Protein AF-0000000078667314 (afdb_homodimer)

Radius of gyration: 18.15 Å; Cα contacts (8 Å, |Δi|>4): 401; chains: 2; bounding box: 28×55×37 Å

Organism: Nitrososphaera gargensis (strain Ga9.2) (NCBI:txid1237085)

pLDDT: mean 87.28, std 12.26, range [41.12, 98.0]

Secondary structure (DSSP, 8-state):
--EEGGGGTT-B-TTT-PBP-TT-EEEEETTEEEEGGGEEEEE-TTT--EEEEEESS-EEEESS-EEEETTTEEEEE--/--EEGGGGTT-B-TTT-PBP-TT-EEEEETTEEEEGGGEEEEE-TTT--EEEEEESSEEEESSS-EEEETTTEEEEE--

Solvent-accessible surface area (backbone atoms only — not comparable to full-atom values): 8390 Å² total; per-residue (Å²): 122,71,44,66,28,66,86,35,48,85,39,54,17,83,62,83,65,45,66,40,50,55,76,34,45,28,34,30,45,90,84,42,46,37,44,50,90,40,40,42,79,36,53,16,71,82,81,59,48,72,31,24,34,38,33,30,81,40,45,81,46,54,70,77,59,43,33,37,28,48,87,58,44,38,53,27,44,22,92,122,71,46,64,31,66,85,36,47,86,40,52,18,82,65,82,65,45,66,40,49,56,77,34,46,29,34,32,45,92,86,42,46,37,44,50,90,35,39,41,80,37,51,16,71,82,81,59,48,71,30,23,34,36,41,25,57,46,47,80,45,48,97,70,62,40,33,38,29,47,87,57,44,39,53,28,42,20,84

Foldseek 3Di:
DDDQCPVQQPAAAPAPRDGDDNPFDADDDPRHTHGPVQKDFDAAPPPGDTQGIHGYPDDDDDDDDGDHHPVRDDDDDDD/DDDQCPVQQPAAAPQPRDGDDNPFDADDDPRHTHGPVQKDFDAAPPPGDTQGIGGHVDDDDDPDDGDHHPVRDDDDDDD

Sequence (158 aa):
MTYAIEHMTDKLCPVCGLKFTETSRGITVDGKPYHDKCITELRCDNCGAIMGYLARDATIEGRNPKMFCAACSKKVIAKMTYAIEHMTDKLCPVCGLKFTETSRGITVDGKPYHDKCITELRCDNCGAIMGYLARDATIEGRNPKMFCAACSKKVIAK

Nearest PDB structures (foldseek):
  1x4k-assembly1_A  TM=4.949E-01  e=1.360E-01  Homo sapiens
  2xjz-assembly4_B  TM=6.712E-01  e=1.939E+00  Homo sapiens
  1wig-assembly1_A  TM=3.843E-01  e=9.505E-01  Homo sapiens
  8adl-assembly1_Q  TM=5.461E-01  e=4.503E+00  Saccharomyces cerevisiae
  2xjz-assembly4_B  TM=6.718E-01  e=1.663E+00  Homo sapiens

Structure (mmCIF, N/CA/C/O backbone):
data_AF-0000000078667314-model_v1
#
loop_
_entity.id
_entity.type
_entity.pdbx_description
1 polymer 'LIM zinc-binding domain-containing protein'
#
loop_
_atom_site.group_PDB
_atom_site.id
_atom_site.type_symbol
_atom_site.label_atom_id
_atom_site.label_alt_id
_atom_site.label_comp_id
_atom_site.label_asym_id
_atom_site.label_entity_id
_atom_site.label_seq_id
_atom_site.pdbx_PDB_ins_code
_atom_site.Cartn_x
_atom_site.Cartn_y
_atom_site.Cartn_z
_atom_site.occupancy
_atom_site.B_iso_or_equiv
_atom_site.auth_seq_id
_atom_site.auth_comp_id
_atom_site.auth_asym_id
_atom_site.auth_atom_id
_atom_site.pdbx_PDB_model_num
ATOM 1 N N . MET A 1 1 ? 14.383 12.156 9.258 1 41.12 1 MET A N 1
ATOM 2 C CA . MET A 1 1 ? 14.43 13.445 9.938 1 41.12 1 MET A CA 1
ATOM 3 C C . MET A 1 1 ? 13.039 14.055 10.062 1 41.12 1 MET A C 1
ATOM 5 O O . MET A 1 1 ? 12.297 14.117 9.078 1 41.12 1 MET A O 1
ATOM 9 N N . THR A 1 2 ? 12.539 14.078 11.234 1 51.03 2 THR A N 1
ATOM 10 C CA . THR A 1 2 ? 11.281 14.727 11.57 1 51.03 2 THR A CA 1
ATOM 11 C C . THR A 1 2 ? 11.32 16.203 11.211 1 51.03 2 THR A C 1
ATOM 13 O O . THR A 1 2 ? 12.359 16.859 11.352 1 51.03 2 THR A O 1
ATOM 16 N N . TYR A 1 3 ? 10.773 16.609 10.18 1 54.12 3 TYR A N 1
ATOM 17 C CA . TYR A 1 3 ? 10.711 18.031 9.859 1 54.12 3 TYR A CA 1
ATOM 18 C C . TYR A 1 3 ? 9.695 18.75 10.742 1 54.12 3 TYR A C 1
ATOM 20 O O . TYR A 1 3 ? 8.664 18.172 11.109 1 54.12 3 TYR A O 1
ATOM 28 N N . ALA A 1 4 ? 10.133 19.844 11.219 1 60.41 4 ALA A N 1
ATOM 29 C CA . ALA A 1 4 ? 9.352 20.656 12.141 1 60.41 4 ALA A CA 1
ATOM 30 C C . ALA A 1 4 ? 8.164 21.312 11.438 1 60.41 4 ALA A C 1
ATOM 32 O O . ALA A 1 4 ? 8.289 21.797 10.305 1 60.41 4 ALA A O 1
ATOM 33 N N . ILE A 1 5 ? 6.941 21.094 11.75 1 60.38 5 ILE A N 1
ATOM 34 C CA . ILE A 1 5 ? 5.656 21.562 11.258 1 60.38 5 ILE A CA 1
ATOM 35 C C . ILE A 1 5 ? 5.59 23.094 11.352 1 60.38 5 ILE A C 1
ATOM 37 O O . ILE A 1 5 ? 4.676 23.719 10.812 1 60.38 5 ILE A O 1
ATOM 41 N N . GLU A 1 6 ? 6.637 23.688 12.039 1 62.12 6 GLU A N 1
ATOM 42 C CA . GLU A 1 6 ? 6.504 25.125 12.203 1 62.12 6 GLU A CA 1
ATOM 43 C C . GLU A 1 6 ? 6.16 25.812 10.883 1 62.12 6 GLU A C 1
ATOM 45 O O . GLU A 1 6 ? 5.371 26.75 10.852 1 62.12 6 GLU A O 1
ATOM 50 N N . HIS A 1 7 ? 6.535 25.203 9.852 1 68.81 7 HIS A N 1
ATOM 51 C CA . HIS A 1 7 ? 6.281 2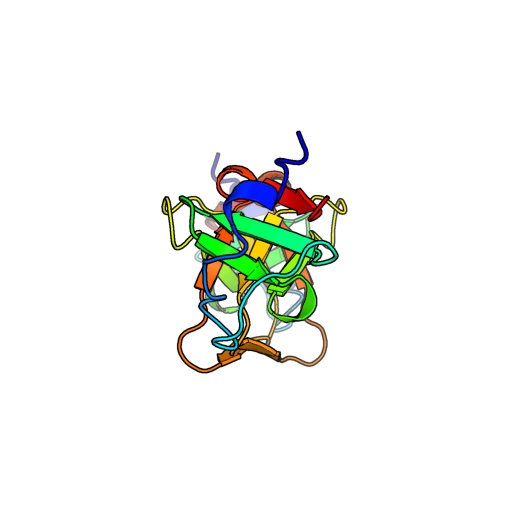5.859 8.57 1 68.81 7 HIS A CA 1
ATOM 52 C C . HIS A 1 7 ? 5.051 25.266 7.887 1 68.81 7 HIS A C 1
ATOM 54 O O . HIS A 1 7 ? 4.758 25.609 6.738 1 68.81 7 HIS A O 1
ATOM 60 N N . MET A 1 8 ? 4.188 24.594 8.773 1 74.38 8 MET A N 1
ATOM 61 C CA . MET A 1 8 ? 3.041 23.984 8.102 1 74.38 8 MET A CA 1
ATOM 62 C C . MET A 1 8 ? 1.738 24.375 8.789 1 74.38 8 MET A C 1
ATOM 64 O O . MET A 1 8 ? 0.668 23.891 8.422 1 74.38 8 MET A O 1
ATOM 68 N N . THR A 1 9 ? 1.828 25.312 9.766 1 78.25 9 THR A N 1
ATOM 69 C CA . THR A 1 9 ? 0.637 25.625 10.547 1 78.25 9 THR A CA 1
ATOM 70 C C . THR A 1 9 ? -0.375 26.391 9.695 1 78.25 9 THR A C 1
ATOM 72 O O . THR A 1 9 ? -1.55 26.484 10.055 1 78.25 9 THR A 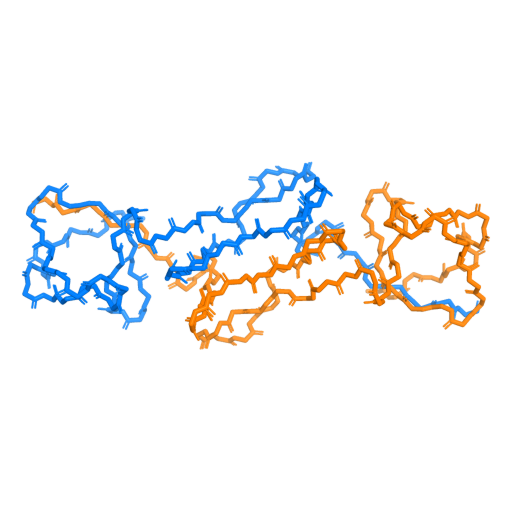O 1
ATOM 75 N N . ASP A 1 10 ? 0.027 26.844 8.531 1 84.56 10 ASP A N 1
ATOM 76 C CA . ASP A 1 10 ? -0.911 27.547 7.66 1 84.56 10 ASP A CA 1
ATOM 77 C C . ASP A 1 10 ? -1.432 26.609 6.562 1 84.56 10 ASP A C 1
ATOM 79 O O . ASP A 1 10 ? -2.273 27.016 5.754 1 84.56 10 ASP A O 1
ATOM 83 N N . LYS A 1 11 ? -0.989 25.5 6.562 1 88.75 11 LYS A N 1
ATOM 84 C CA . LYS A 1 11 ? -1.387 24.562 5.516 1 88.75 11 LYS A CA 1
ATOM 85 C C . LYS A 1 11 ? -2.553 23.688 5.973 1 88.75 11 LYS A C 1
ATOM 87 O O . LYS A 1 11 ? -2.709 23.438 7.168 1 88.75 11 LYS A O 1
ATOM 92 N N . LEU A 1 12 ? -3.373 23.281 4.961 1 92.88 12 LEU A N 1
ATOM 93 C CA . LEU A 1 12 ? -4.547 22.453 5.211 1 92.88 12 LEU A CA 1
ATOM 94 C C . LEU A 1 12 ? -4.297 21.016 4.781 1 92.88 12 LEU A C 1
ATOM 96 O O . LEU A 1 12 ? -3.686 20.766 3.738 1 92.88 12 LEU A O 1
ATOM 100 N N . CYS A 1 13 ? -4.746 20.094 5.641 1 93.56 13 CYS A N 1
ATOM 101 C CA . CYS A 1 13 ? -4.75 18.688 5.254 1 93.56 13 CYS A CA 1
ATOM 102 C C . CYS A 1 13 ? -5.684 18.438 4.074 1 93.56 13 CYS A C 1
ATOM 104 O O . CYS A 1 13 ? -6.863 18.781 4.133 1 93.56 13 CYS A O 1
ATOM 106 N N . PRO A 1 14 ? -5.215 17.812 3.098 1 92.19 14 PRO A N 1
ATOM 107 C CA . PRO A 1 14 ? -6.059 17.594 1.922 1 92.19 14 PRO A CA 1
ATOM 108 C C . PRO A 1 14 ? -7.207 16.625 2.197 1 92.19 14 PRO A C 1
ATOM 110 O O . PRO A 1 14 ? -8.18 16.578 1.438 1 92.19 14 PRO A O 1
ATOM 113 N N . VAL A 1 15 ? -7.152 15.898 3.268 1 92.44 15 VAL A N 1
ATOM 114 C CA . VAL A 1 15 ? -8.156 14.883 3.57 1 92.44 15 VAL A CA 1
ATOM 115 C C . VAL A 1 15 ? -9.297 15.508 4.367 1 92.44 15 VAL A C 1
ATOM 117 O O . VAL A 1 15 ? -10.461 15.438 3.961 1 92.44 15 VAL A O 1
ATOM 120 N N . CYS A 1 16 ? -9.039 16.172 5.441 1 92.62 16 CYS A N 1
ATOM 121 C CA . CYS A 1 16 ? -10.086 16.641 6.336 1 92.62 16 CYS A CA 1
ATOM 122 C C . CYS A 1 16 ? -10.352 18.141 6.129 1 92.62 16 CYS A C 1
ATOM 124 O O . CYS A 1 16 ? -11.367 18.656 6.582 1 92.62 16 CYS A O 1
ATOM 126 N N . GLY A 1 17 ? -9.391 18.797 5.527 1 93.81 17 GLY A N 1
ATOM 127 C CA . GLY A 1 17 ? -9.547 20.219 5.258 1 93.81 17 GLY A CA 1
ATOM 128 C C . GLY A 1 17 ? -9.234 21.094 6.457 1 93.81 17 GLY A C 1
ATOM 129 O O . GLY A 1 17 ? -9.562 22.281 6.465 1 93.81 17 GLY A O 1
ATOM 130 N N . LEU A 1 18 ? -8.641 20.547 7.488 1 93.62 18 LEU A N 1
ATOM 131 C CA . LEU A 1 18 ? -8.32 21.297 8.695 1 93.62 18 LEU A CA 1
ATOM 132 C C . LEU A 1 18 ? -6.844 21.672 8.734 1 93.62 18 LEU A C 1
ATOM 134 O O . LEU A 1 18 ? -6.016 21 8.117 1 93.62 18 LEU A O 1
ATOM 138 N N . LYS A 1 19 ? -6.52 22.672 9.531 1 92.56 19 LYS A N 1
ATOM 139 C CA . LYS A 1 19 ? -5.152 23.172 9.664 1 92.56 19 LYS A CA 1
ATOM 140 C C . LYS A 1 19 ? -4.332 22.266 10.578 1 92.56 19 LYS A C 1
ATOM 142 O O . LYS A 1 19 ? -4.883 21.562 11.43 1 92.56 19 LYS A O 1
ATOM 147 N N . PHE A 1 20 ? -3.055 22.344 10.383 1 90.81 20 PHE A N 1
ATOM 148 C CA . PHE A 1 20 ? -2.135 21.719 11.328 1 90.81 20 PHE A CA 1
ATOM 149 C C . PHE A 1 20 ? -1.856 22.656 12.508 1 90.81 20 PHE A C 1
ATOM 151 O O . PHE A 1 20 ? -1.803 23.875 12.336 1 90.81 20 PHE A O 1
ATOM 158 N N . THR A 1 21 ? -1.723 22.094 13.648 1 87.25 21 THR A N 1
ATOM 159 C CA . THR A 1 21 ? -1.344 22.844 14.836 1 87.25 21 THR A CA 1
ATOM 160 C C . THR A 1 21 ? 0.068 22.469 15.281 1 87.25 21 THR A C 1
ATOM 162 O O . THR A 1 21 ? 0.711 21.609 14.68 1 87.25 21 THR A O 1
ATOM 165 N N . GLU A 1 22 ? 0.575 23.078 16.375 1 83.56 22 GLU A N 1
ATOM 166 C CA . GLU A 1 22 ? 1.923 22.844 16.875 1 83.56 22 GLU A CA 1
ATOM 167 C C . GLU A 1 22 ? 2.057 21.438 17.453 1 83.56 22 GLU A C 1
ATOM 169 O O . GLU A 1 22 ? 3.166 20.922 17.578 1 83.56 22 GLU A O 1
ATOM 174 N N . THR A 1 23 ? 0.998 20.797 17.562 1 85.94 23 THR A N 1
ATOM 175 C CA . THR A 1 23 ? 1.034 19.469 18.172 1 85.94 23 THR A CA 1
ATOM 176 C C . THR A 1 23 ? 0.608 18.391 17.188 1 85.94 23 THR A C 1
ATOM 178 O O . THR A 1 23 ? 0.516 17.219 17.531 1 85.94 23 THR A O 1
ATOM 181 N N . SER A 1 24 ? 0.435 18.891 16.016 1 89.06 24 SER A N 1
ATOM 182 C CA . SER A 1 24 ? -0.047 17.938 15.023 1 89.06 24 SER A CA 1
ATOM 183 C C . SER A 1 24 ? 1.055 16.969 14.609 1 89.06 24 SER A C 1
ATOM 185 O O . SER A 1 24 ? 2.238 17.312 14.641 1 89.06 24 SER A O 1
ATOM 187 N N . ARG A 1 25 ? 0.614 15.758 14.367 1 91.94 25 ARG A N 1
ATOM 188 C CA . ARG A 1 25 ? 1.473 14.734 13.773 1 91.94 25 ARG A CA 1
ATOM 189 C C . ARG A 1 25 ? 0.925 14.266 12.43 1 91.94 25 ARG A C 1
ATOM 191 O O . ARG A 1 25 ? -0.288 14.273 12.211 1 91.94 25 ARG A O 1
ATOM 198 N N . GLY A 1 26 ? 1.915 13.906 11.555 1 93 26 GLY A N 1
ATOM 199 C CA . GLY A 1 26 ? 1.521 13.414 10.242 1 93 26 GLY A CA 1
ATOM 200 C C . GLY A 1 26 ? 2.695 13.195 9.312 1 93 26 GLY A C 1
ATOM 201 O O . GLY A 1 26 ? 3.777 12.797 9.75 1 93 26 GLY A O 1
ATOM 202 N N . ILE A 1 27 ? 2.373 13.281 8.055 1 93.62 27 ILE A N 1
ATOM 203 C CA . ILE A 1 27 ? 3.408 13.164 7.031 1 93.62 27 ILE A CA 1
ATOM 204 C C . ILE A 1 27 ? 3.275 14.312 6.035 1 93.62 27 ILE A C 1
ATOM 206 O O . ILE A 1 27 ? 2.246 14.992 5.988 1 93.62 27 ILE A O 1
ATOM 210 N N . THR A 1 28 ? 4.344 14.555 5.316 1 93.25 28 THR A N 1
ATOM 211 C CA . THR A 1 28 ? 4.301 15.445 4.164 1 93.25 28 THR A CA 1
ATOM 212 C C . THR A 1 28 ? 4.648 14.695 2.885 1 93.25 28 THR A C 1
ATOM 214 O O . THR A 1 28 ? 5.508 13.805 2.895 1 93.25 28 THR A O 1
ATOM 217 N N . VAL A 1 29 ? 3.904 15.047 1.799 1 93.88 29 VAL A N 1
ATOM 218 C CA . VAL A 1 29 ? 4.191 14.547 0.458 1 93.88 29 VAL A CA 1
ATOM 219 C C . VAL A 1 29 ? 4.258 15.719 -0.524 1 93.88 29 VAL A C 1
ATOM 221 O O . VAL A 1 29 ? 3.246 16.359 -0.797 1 93.88 29 VAL A O 1
ATOM 224 N N . ASP A 1 30 ? 5.418 15.945 -0.988 1 91.44 30 ASP A N 1
ATOM 225 C CA . ASP A 1 30 ? 5.629 17.062 -1.899 1 91.44 30 ASP A CA 1
ATOM 226 C C . ASP A 1 30 ? 5.109 18.375 -1.296 1 91.44 30 ASP A C 1
ATOM 228 O O . ASP A 1 30 ? 4.355 19.109 -1.94 1 91.44 30 ASP A O 1
ATOM 232 N N . GLY A 1 31 ? 5.328 18.531 -0.015 1 87.81 31 GLY A N 1
ATOM 233 C CA . GLY A 1 31 ? 4.996 19.781 0.653 1 87.81 31 GLY A CA 1
ATOM 234 C C . GLY A 1 31 ? 3.572 19.828 1.173 1 87.81 31 GLY A C 1
ATOM 235 O O . GLY A 1 31 ? 3.172 20.797 1.826 1 87.81 31 GLY A O 1
ATOM 236 N N . LYS A 1 32 ? 2.822 18.812 0.871 1 91.19 32 LYS A N 1
ATOM 237 C CA . LYS A 1 32 ? 1.447 18.75 1.357 1 91.19 32 LYS A CA 1
ATOM 238 C C . LYS A 1 32 ? 1.356 17.938 2.65 1 91.19 32 LYS A C 1
ATOM 240 O O . LYS A 1 32 ? 1.748 16.781 2.688 1 91.19 32 LYS A O 1
ATOM 245 N N . PRO A 1 33 ? 0.847 18.547 3.676 1 92.44 33 PRO A N 1
ATOM 246 C CA . PRO A 1 33 ? 0.769 17.828 4.949 1 92.44 33 PRO A CA 1
ATOM 247 C C . PRO A 1 33 ? -0.512 17.016 5.086 1 92.44 33 PRO A C 1
ATOM 249 O O . PRO A 1 33 ? -1.576 17.438 4.637 1 92.44 33 PRO A O 1
ATOM 252 N N . TYR A 1 34 ? -0.389 15.82 5.742 1 93.44 34 TYR A N 1
ATOM 253 C CA . TYR A 1 34 ? -1.495 14.93 6.078 1 93.44 34 TYR A CA 1
ATOM 254 C C . TYR A 1 34 ? -1.475 14.57 7.559 1 93.44 34 TYR A C 1
ATOM 256 O O . TYR A 1 34 ? -0.443 14.148 8.086 1 93.44 34 TYR A O 1
ATOM 264 N N . HIS A 1 35 ? -2.592 14.797 8.234 1 93.88 35 HIS A N 1
ATOM 265 C CA . HIS A 1 35 ? -2.656 14.375 9.625 1 93.88 35 HIS A CA 1
ATOM 266 C C . HIS A 1 35 ? -2.469 12.867 9.758 1 93.88 35 HIS A C 1
ATOM 268 O O . HIS A 1 35 ? -2.895 12.102 8.883 1 93.88 35 HIS A O 1
ATOM 274 N N . ASP A 1 36 ? -1.972 12.461 10.883 1 93 36 ASP A N 1
ATOM 275 C CA . ASP A 1 36 ? -1.814 11.039 11.164 1 93 36 ASP A CA 1
ATOM 276 C C . ASP A 1 36 ? -3.168 10.328 11.188 1 93 36 ASP A C 1
ATOM 278 O O . ASP A 1 36 ? -3.279 9.172 10.781 1 93 36 ASP A O 1
ATOM 282 N N . LYS A 1 37 ? -4.203 11.078 11.578 1 92.5 37 LYS A N 1
ATOM 283 C CA . LYS A 1 37 ? -5.539 10.492 11.664 1 92.5 37 LYS A CA 1
ATOM 284 C C . LYS A 1 37 ? -6.203 10.422 10.297 1 92.5 37 LYS A C 1
ATOM 286 O O . LYS A 1 37 ? -7.234 9.766 10.133 1 92.5 37 LYS A O 1
ATOM 291 N N . CYS A 1 38 ? -5.598 11.07 9.32 1 93.31 38 CYS A N 1
ATOM 292 C CA . CYS A 1 38 ? -6.18 11.141 7.988 1 93.31 38 CYS A CA 1
ATOM 293 C C . CYS A 1 38 ? -5.441 10.219 7.023 1 93.31 38 CYS A C 1
ATOM 295 O O . CYS A 1 38 ? -5.738 10.195 5.828 1 93.31 38 CYS A O 1
ATOM 297 N N . ILE A 1 39 ? -4.512 9.422 7.555 1 94.12 39 ILE A N 1
ATOM 298 C CA . ILE A 1 39 ? -3.797 8.477 6.711 1 94.12 39 ILE A CA 1
ATOM 299 C C . ILE A 1 39 ? -3.717 7.121 7.406 1 94.12 39 ILE A C 1
ATOM 301 O O . ILE A 1 39 ? -3.848 7.035 8.633 1 94.12 39 ILE A O 1
ATOM 305 N N . THR A 1 40 ? -3.484 6.137 6.605 1 94.12 40 THR A N 1
ATOM 306 C CA . THR A 1 40 ? -3.209 4.793 7.098 1 94.12 40 THR A CA 1
ATOM 307 C C . THR A 1 40 ? -1.843 4.309 6.621 1 94.12 40 THR A C 1
ATOM 309 O O . THR A 1 40 ? -1.528 4.395 5.43 1 94.12 40 THR A O 1
ATOM 312 N N . GLU A 1 41 ? -1.095 3.951 7.582 1 95.19 41 GLU A N 1
ATOM 313 C CA . GLU A 1 41 ? 0.193 3.354 7.238 1 95.19 41 GLU A CA 1
ATOM 314 C C . GLU A 1 41 ? 0.015 1.969 6.625 1 95.19 41 GLU A C 1
ATOM 316 O O . GLU A 1 41 ? -0.735 1.144 7.152 1 95.19 41 GLU A O 1
ATOM 321 N N . LEU A 1 42 ? 0.637 1.72 5.535 1 95.81 42 LEU A N 1
ATOM 322 C CA . LEU A 1 42 ? 0.635 0.423 4.867 1 95.81 42 LEU A CA 1
ATOM 323 C C . LEU A 1 42 ? 1.902 -0.36 5.195 1 95.81 42 LEU A C 1
ATOM 325 O O . LEU A 1 42 ? 3.012 0.122 4.957 1 95.81 42 LEU A O 1
ATOM 329 N N . ARG A 1 43 ? 1.696 -1.559 5.691 1 96.69 43 ARG A N 1
ATOM 330 C CA . ARG A 1 43 ? 2.826 -2.373 6.125 1 96.69 43 ARG A CA 1
ATOM 331 C C . ARG A 1 43 ? 2.766 -3.766 5.504 1 96.69 43 ARG A C 1
ATOM 333 O O . ARG A 1 43 ? 1.691 -4.363 5.41 1 96.69 43 ARG A O 1
ATOM 340 N N . CYS A 1 44 ? 3.945 -4.23 5.223 1 97.94 44 CYS A N 1
ATOM 341 C CA . CYS A 1 44 ? 4.051 -5.578 4.676 1 97.94 44 CYS A CA 1
ATOM 342 C C . CYS A 1 44 ? 3.734 -6.625 5.734 1 97.94 44 CYS A C 1
ATOM 344 O O . CYS A 1 44 ? 4.348 -6.633 6.805 1 97.94 44 CYS A O 1
ATOM 346 N N . ASP A 1 45 ? 2.889 -7.551 5.34 1 96.44 45 ASP A N 1
ATOM 347 C CA . ASP A 1 45 ? 2.492 -8.586 6.289 1 96.44 45 ASP A CA 1
ATOM 348 C C . ASP A 1 45 ? 3.564 -9.664 6.402 1 96.44 45 ASP A C 1
ATOM 350 O O . ASP A 1 45 ? 3.545 -10.477 7.332 1 96.44 45 ASP A O 1
ATOM 354 N N . ASN A 1 46 ? 4.488 -9.68 5.391 1 96.56 46 ASN A N 1
ATOM 355 C CA . ASN A 1 46 ? 5.527 -10.703 5.383 1 96.56 46 ASN A CA 1
ATOM 356 C C . ASN A 1 46 ? 6.75 -10.266 6.188 1 96.56 46 ASN A C 1
ATOM 358 O O . ASN A 1 46 ? 7.25 -11.016 7.023 1 96.56 46 ASN A O 1
ATOM 362 N N . CYS A 1 47 ? 7.23 -9 6.043 1 98 47 CYS A N 1
ATOM 363 C CA . CYS A 1 47 ? 8.477 -8.602 6.688 1 98 47 CYS A CA 1
ATOM 364 C C . CYS A 1 47 ? 8.266 -7.391 7.586 1 98 47 CYS A C 1
ATOM 366 O O . CYS A 1 47 ? 9.18 -6.957 8.281 1 98 47 CYS A O 1
ATOM 368 N N . GLY A 1 48 ? 7.145 -6.703 7.555 1 97.56 48 GLY A N 1
ATOM 369 C CA . GLY A 1 48 ? 6.82 -5.594 8.438 1 97.56 48 GLY A CA 1
ATOM 370 C C . GLY A 1 48 ? 7.281 -4.25 7.902 1 97.56 48 GLY A C 1
ATOM 371 O O . GLY A 1 48 ? 7.023 -3.213 8.516 1 97.56 48 GLY A O 1
ATOM 372 N N . ALA A 1 49 ? 7.844 -4.246 6.73 1 97.12 49 ALA A N 1
ATOM 373 C CA . ALA A 1 49 ? 8.336 -2.994 6.164 1 97.12 49 ALA A CA 1
ATOM 374 C C . ALA A 1 49 ? 7.191 -2.033 5.871 1 97.12 49 ALA A C 1
ATOM 376 O O . ALA A 1 49 ? 6.105 -2.457 5.469 1 97.12 49 ALA A O 1
ATOM 377 N N . ILE A 1 50 ? 7.504 -0.77 6.082 1 96.75 50 ILE A N 1
ATOM 378 C CA . ILE A 1 50 ? 6.539 0.25 5.68 1 96.75 50 ILE A CA 1
ATOM 379 C C . ILE A 1 50 ? 6.578 0.424 4.164 1 96.75 50 ILE A C 1
ATOM 381 O O . ILE A 1 50 ? 7.625 0.728 3.592 1 96.75 50 ILE A O 1
ATOM 385 N N . MET A 1 51 ? 5.5 0.214 3.506 1 97.56 51 MET A N 1
ATOM 386 C CA . MET A 1 51 ? 5.395 0.358 2.057 1 97.56 51 MET A CA 1
ATOM 387 C C . MET A 1 51 ? 5.004 1.784 1.679 1 97.56 51 MET A C 1
ATOM 389 O O . MET A 1 51 ? 5.453 2.303 0.655 1 97.56 51 MET A O 1
ATOM 393 N N . GLY A 1 52 ? 4.219 2.402 2.6 1 97.06 52 GLY A N 1
ATOM 394 C CA . GLY A 1 52 ? 3.691 3.734 2.346 1 97.06 52 GLY A CA 1
ATOM 395 C C . GLY A 1 52 ? 2.459 4.055 3.168 1 97.06 52 GLY A C 1
ATOM 396 O O . GLY A 1 52 ? 2.32 3.584 4.297 1 97.06 52 GLY A O 1
ATOM 397 N N . TYR A 1 53 ? 1.706 4.977 2.561 1 96.56 53 TYR A N 1
ATOM 398 C CA . TYR A 1 53 ? 0.539 5.484 3.27 1 96.56 53 TYR A CA 1
ATOM 399 C C . TYR A 1 53 ? -0.655 5.617 2.332 1 96.56 53 TYR A C 1
ATOM 401 O O . TYR A 1 53 ? -0.491 5.91 1.146 1 96.56 53 TYR A O 1
ATOM 409 N N . LEU A 1 54 ? -1.732 5.34 2.838 1 95.62 54 LEU A N 1
ATOM 410 C CA . LEU A 1 54 ? -3.012 5.547 2.166 1 95.62 54 LEU A CA 1
ATOM 411 C C . LEU A 1 54 ? -3.756 6.734 2.766 1 95.62 54 LEU A C 1
ATOM 413 O O . LEU A 1 54 ? -3.982 6.781 3.977 1 95.62 54 LEU A O 1
ATOM 417 N N . ALA A 1 55 ? -3.828 7.801 1.852 1 91.06 55 ALA A N 1
ATOM 418 C CA . ALA A 1 55 ? -4.52 9.008 2.301 1 91.06 55 ALA A CA 1
ATOM 419 C C . ALA A 1 55 ? -6.027 8.875 2.117 1 91.06 55 ALA A C 1
ATOM 421 O O . ALA A 1 55 ? -6.492 8.312 1.121 1 91.06 55 ALA A O 1
ATOM 422 N N . ARG A 1 56 ? -6.637 9.664 2.852 1 73.31 56 ARG A N 1
ATOM 423 C CA . ARG A 1 56 ? -8.055 9.953 2.672 1 73.31 56 ARG A CA 1
ATOM 424 C C . ARG A 1 56 ? -8.922 9.008 3.494 1 73.31 56 ARG A C 1
ATOM 426 O O . ARG A 1 56 ? -8.406 8.078 4.121 1 73.31 56 ARG A O 1
ATOM 433 N N . ASP A 1 57 ? -10.172 9.32 3.182 1 68.56 57 ASP A N 1
ATOM 434 C CA . ASP A 1 57 ? -11.32 8.602 3.732 1 68.56 57 ASP A CA 1
ATOM 435 C C . ASP A 1 57 ? -11.469 7.227 3.078 1 68.56 57 ASP A C 1
ATOM 437 O O . ASP A 1 57 ? -12.523 6.91 2.521 1 68.56 57 ASP A O 1
ATOM 441 N N . ALA A 1 58 ? -10.133 6.684 2.744 1 80 58 ALA A N 1
ATOM 442 C CA . ALA A 1 58 ? -10.227 5.344 2.172 1 80 58 ALA A CA 1
ATOM 443 C C . ALA A 1 58 ? -9.945 4.277 3.225 1 80 58 ALA A C 1
ATOM 445 O O . ALA A 1 58 ? -9.281 4.551 4.23 1 80 58 ALA A O 1
ATOM 446 N N . THR A 1 59 ? -10.562 3.211 3.004 1 82.94 59 THR A N 1
ATOM 447 C CA . THR A 1 59 ? -10.375 2.045 3.861 1 82.94 59 THR A CA 1
ATOM 448 C C . THR A 1 59 ? -10.078 0.802 3.027 1 82.94 59 THR A C 1
ATOM 450 O O . THR A 1 59 ? -10.383 0.764 1.832 1 82.94 59 THR A O 1
ATOM 453 N N . ILE A 1 60 ? -9.391 -0.082 3.576 1 87.12 60 ILE A N 1
ATOM 454 C CA . ILE A 1 60 ? -9.18 -1.396 2.977 1 87.12 60 ILE A CA 1
ATOM 455 C C . ILE A 1 60 ? -10.211 -2.383 3.527 1 87.12 60 ILE A C 1
ATOM 457 O O . ILE A 1 60 ? -10.242 -2.643 4.73 1 87.12 60 ILE A O 1
ATOM 461 N N . GLU A 1 61 ? -11.016 -2.803 2.627 1 85.19 61 GLU A N 1
ATOM 462 C CA . GLU A 1 61 ? -12.086 -3.719 3.012 1 85.19 61 GLU A CA 1
ATOM 463 C C . GLU A 1 61 ? -11.852 -5.113 2.439 1 85.19 61 GLU A C 1
ATOM 465 O O . GLU A 1 61 ? -11.391 -5.254 1.307 1 85.19 61 GLU A O 1
ATOM 470 N N . GLY A 1 62 ? -12.102 -6.23 3.107 1 84.56 62 GLY A N 1
ATOM 471 C CA . GLY A 1 62 ? -11.969 -7.613 2.672 1 84.56 62 GLY A CA 1
ATOM 472 C C . GLY A 1 62 ? -11.867 -8.594 3.824 1 84.56 62 GLY A C 1
ATOM 473 O O . GLY A 1 62 ? -11.789 -8.188 4.984 1 84.56 62 GLY A O 1
ATOM 474 N N . ARG A 1 63 ? -12.047 -9.875 3.385 1 82.56 63 ARG A N 1
ATOM 475 C CA . ARG A 1 63 ? -11.812 -10.945 4.352 1 82.56 63 ARG A CA 1
ATOM 476 C C . ARG A 1 63 ? -10.32 -11.172 4.559 1 82.56 63 ARG A C 1
ATOM 478 O O . ARG A 1 63 ? -9.625 -11.656 3.662 1 82.56 63 ARG A O 1
ATOM 485 N N . ASN A 1 64 ? -9.688 -10.711 5.48 1 86.62 64 ASN A N 1
ATOM 486 C CA . ASN A 1 64 ? -8.297 -10.898 5.879 1 86.62 64 ASN A CA 1
ATOM 487 C C . ASN A 1 64 ? -7.336 -10.336 4.84 1 86.62 64 ASN A C 1
ATOM 489 O O . ASN A 1 64 ? -6.543 -11.07 4.254 1 86.62 64 ASN A O 1
ATOM 493 N N . PRO A 1 65 ? -7.395 -9.102 4.555 1 91.12 65 PRO A N 1
ATOM 494 C CA . PRO A 1 65 ? -6.496 -8.516 3.557 1 91.12 65 PRO A CA 1
ATOM 495 C C . PRO A 1 65 ? -5.023 -8.656 3.936 1 91.12 65 PRO A C 1
ATOM 497 O O . PRO A 1 65 ? -4.664 -8.5 5.105 1 91.12 65 PRO A O 1
ATOM 500 N N . LYS A 1 66 ? -4.266 -9.055 2.957 1 94.31 66 LYS A N 1
ATOM 501 C CA . LYS A 1 66 ? -2.816 -9.117 3.127 1 94.31 66 LYS A CA 1
ATOM 502 C C . LYS A 1 66 ? -2.105 -8.211 2.129 1 94.31 66 LYS A C 1
ATOM 504 O O . LYS A 1 66 ? -2.516 -8.109 0.971 1 94.31 66 LYS A O 1
ATOM 509 N N . MET A 1 67 ? -1.013 -7.609 2.686 1 95.69 67 MET A N 1
ATOM 510 C CA . MET A 1 67 ? -0.184 -6.758 1.839 1 95.69 67 MET A CA 1
ATOM 511 C C . MET A 1 67 ? 1.268 -7.227 1.851 1 95.69 67 MET A C 1
ATOM 513 O O . MET A 1 67 ? 1.789 -7.617 2.896 1 95.69 67 MET A O 1
ATOM 517 N N . PHE A 1 68 ? 1.841 -7.082 0.629 1 97.06 68 PHE A N 1
ATOM 518 C CA . PHE A 1 68 ? 3.234 -7.488 0.492 1 97.06 68 PHE A CA 1
ATOM 519 C C . PHE A 1 68 ? 4.039 -6.43 -0.254 1 97.06 68 PHE A C 1
ATOM 521 O O . PHE A 1 68 ? 3.559 -5.855 -1.234 1 97.06 68 PHE A O 1
ATOM 528 N N . CYS A 1 69 ? 5.191 -6.18 0.27 1 97.81 69 CYS A N 1
ATOM 529 C CA . CYS A 1 69 ? 6.02 -5.156 -0.351 1 97.81 69 CYS A CA 1
ATOM 530 C C . CYS A 1 69 ? 6.68 -5.68 -1.621 1 97.81 69 CYS A C 1
ATOM 532 O O . CYS A 1 69 ? 6.688 -6.887 -1.866 1 97.81 69 CYS A O 1
ATOM 534 N N . ALA A 1 70 ? 7.16 -4.809 -2.408 1 96.06 70 ALA A N 1
ATOM 535 C CA . ALA A 1 70 ? 7.789 -5.148 -3.682 1 96.06 70 ALA A CA 1
ATOM 536 C C . ALA A 1 70 ? 9 -6.051 -3.471 1 96.06 70 ALA A C 1
ATOM 538 O O . ALA A 1 70 ? 9.281 -6.93 -4.289 1 96.06 70 ALA A O 1
ATOM 539 N N . ALA A 1 71 ? 9.617 -5.805 -2.371 1 96.06 71 ALA A N 1
ATOM 540 C CA . ALA A 1 71 ? 10.82 -6.578 -2.096 1 96.06 71 ALA A CA 1
ATOM 541 C C . ALA A 1 71 ? 10.477 -8.039 -1.792 1 96.06 71 ALA A C 1
ATOM 543 O O . ALA A 1 71 ? 11.258 -8.945 -2.107 1 96.06 71 ALA A O 1
ATOM 544 N N . CYS A 1 72 ? 9.375 -8.297 -1.202 1 97.12 72 CYS A N 1
ATOM 545 C CA . CYS A 1 72 ? 8.969 -9.641 -0.826 1 97.12 72 CYS A CA 1
ATOM 546 C C . CYS A 1 72 ? 8.219 -10.328 -1.967 1 97.12 72 CYS A C 1
ATOM 548 O O . CYS A 1 72 ? 7.945 -11.523 -1.906 1 97.12 72 CYS A O 1
ATOM 550 N N . SER A 1 73 ? 7.867 -9.57 -2.988 1 95.12 73 SER A N 1
ATOM 551 C CA . SER A 1 73 ? 7.035 -10.07 -4.078 1 95.12 73 SER A CA 1
ATOM 552 C C . SER A 1 73 ? 7.844 -10.227 -5.363 1 95.12 73 SER A C 1
ATOM 554 O O . SER A 1 73 ? 8.578 -9.312 -5.754 1 95.12 73 SER A O 1
ATOM 556 N N . LYS A 1 74 ? 7.734 -11.383 -5.977 1 92.69 74 LYS A N 1
ATOM 557 C CA . LYS A 1 74 ? 8.375 -11.641 -7.262 1 92.69 74 LYS A CA 1
ATOM 558 C C . LYS A 1 74 ? 7.348 -11.961 -8.344 1 92.69 74 LYS A C 1
ATOM 560 O O . LYS A 1 74 ? 6.516 -12.852 -8.164 1 92.69 74 LYS A O 1
ATOM 565 N N . LYS A 1 75 ? 7.434 -11.164 -9.422 1 90.44 75 LYS A N 1
ATOM 566 C CA . LYS A 1 75 ? 6.531 -11.469 -10.523 1 90.44 75 LYS A CA 1
ATOM 567 C C . LYS A 1 75 ? 6.887 -12.805 -11.18 1 90.44 75 LYS A C 1
ATOM 569 O O . LYS A 1 75 ? 8.062 -13.125 -11.336 1 90.44 75 LYS A O 1
ATOM 574 N N . VAL A 1 76 ? 5.785 -13.547 -11.492 1 85.12 76 VAL A N 1
ATOM 575 C CA . VAL A 1 76 ? 6.02 -14.852 -12.102 1 85.12 76 VAL A CA 1
ATOM 576 C C . VAL A 1 76 ? 5.066 -15.055 -13.273 1 85.12 76 VAL A C 1
ATOM 578 O O . VAL A 1 76 ? 3.98 -14.469 -13.312 1 85.12 76 VAL A O 1
ATOM 581 N N . ILE A 1 77 ? 5.641 -15.516 -14.391 1 76.44 77 ILE A N 1
ATOM 582 C CA . ILE A 1 77 ? 4.84 -15.961 -15.523 1 76.44 77 ILE A CA 1
ATOM 583 C C . ILE A 1 77 ? 4.98 -17.469 -15.695 1 76.44 77 ILE A C 1
ATOM 585 O O . ILE A 1 77 ? 6.086 -18.016 -15.586 1 76.44 77 ILE A O 1
ATOM 589 N N . ALA A 1 78 ? 3.828 -18.141 -15.664 1 66.44 78 ALA A N 1
ATOM 590 C CA . ALA A 1 78 ? 3.883 -19.578 -15.953 1 66.44 78 ALA A CA 1
ATOM 591 C C . ALA A 1 78 ? 4.328 -19.828 -17.391 1 66.44 78 ALA A C 1
ATOM 593 O O . ALA A 1 78 ? 3.953 -19.094 -18.297 1 66.44 78 ALA A O 1
ATOM 594 N N . LYS A 1 79 ? 5.5 -20.344 -17.531 1 59.47 79 LYS A N 1
ATOM 595 C CA . LYS A 1 79 ? 5.879 -20.875 -18.844 1 59.47 79 LYS A CA 1
ATOM 596 C C . LYS A 1 79 ? 5.562 -22.359 -18.938 1 59.47 79 LYS A C 1
ATOM 598 O O . LYS A 1 79 ? 5.727 -23.109 -17.969 1 59.47 79 LYS A O 1
ATOM 603 N N . MET B 1 1 ? 13.648 -10.828 -12.023 1 43.53 1 MET B N 1
ATOM 604 C CA . MET B 1 1 ? 13.734 -12.117 -12.703 1 43.53 1 MET B CA 1
ATOM 605 C C . MET B 1 1 ? 12.422 -12.883 -12.602 1 43.53 1 MET B C 1
ATOM 607 O O . MET B 1 1 ? 11.852 -13 -11.508 1 43.53 1 MET B O 1
ATOM 611 N N . THR B 1 2 ? 11.742 -13 -13.656 1 52.78 2 THR B N 1
ATOM 612 C CA . THR B 1 2 ? 10.523 -13.781 -13.781 1 52.78 2 THR B CA 1
ATOM 613 C C . THR B 1 2 ? 10.789 -15.25 -13.469 1 52.78 2 THR B C 1
ATOM 615 O O . THR B 1 2 ? 11.852 -15.781 -13.805 1 52.78 2 THR B O 1
ATOM 618 N N . TYR B 1 3 ? 10.445 -15.766 -12.344 1 56.41 3 TYR B N 1
ATOM 619 C CA . TYR B 1 3 ? 10.586 -17.188 -12.047 1 56.41 3 TYR B CA 1
ATOM 620 C C . TYR B 1 3 ? 9.484 -17.984 -12.727 1 56.41 3 TYR B C 1
ATOM 622 O O . TYR B 1 3 ? 8.352 -17.516 -12.852 1 56.41 3 TYR B O 1
ATOM 630 N N . ALA B 1 4 ? 9.922 -19.062 -13.281 1 62.25 4 ALA B N 1
ATOM 631 C CA . ALA B 1 4 ? 9.039 -19.922 -14.07 1 62.25 4 ALA B CA 1
ATOM 632 C C . ALA B 1 4 ? 8.055 -20.672 -13.172 1 62.25 4 ALA B C 1
ATOM 634 O O . ALA B 1 4 ? 8.438 -21.172 -12.109 1 62.25 4 ALA B O 1
ATOM 635 N N . ILE B 1 5 ? 6.789 -20.609 -13.297 1 61.53 5 ILE B N 1
ATOM 636 C CA . ILE B 1 5 ? 5.664 -21.203 -12.578 1 61.53 5 ILE B CA 1
ATOM 637 C C . ILE B 1 5 ? 5.711 -22.719 -12.711 1 61.53 5 ILE B C 1
ATOM 639 O O . ILE B 1 5 ? 4.98 -23.438 -12.023 1 61.53 5 ILE B O 1
ATOM 643 N N . GLU B 1 6 ? 6.68 -23.188 -13.586 1 64.19 6 GLU B N 1
ATOM 644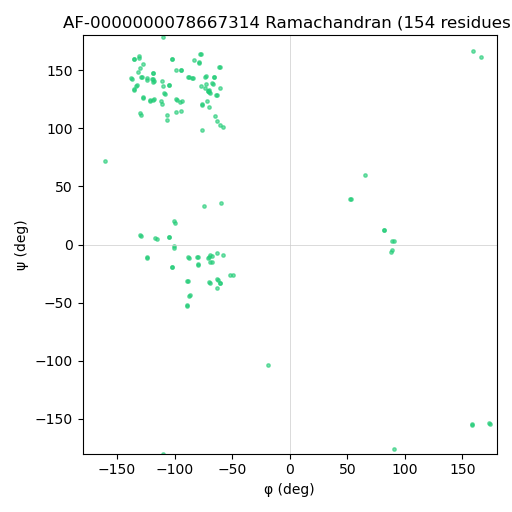 C CA . GLU B 1 6 ? 6.676 -24.641 -13.758 1 64.19 6 GLU B CA 1
ATOM 645 C C . GLU B 1 6 ? 6.711 -25.359 -12.414 1 64.19 6 GLU B C 1
ATOM 647 O O . GLU B 1 6 ? 6.059 -26.391 -12.234 1 64.19 6 GLU B O 1
ATOM 652 N N . HIS B 1 7 ? 7.242 -24.703 -11.461 1 71.06 7 HIS B N 1
ATOM 653 C CA . HIS B 1 7 ? 7.355 -25.391 -10.172 1 71.06 7 HIS B CA 1
ATOM 654 C C . HIS B 1 7 ? 6.23 -24.969 -9.227 1 71.06 7 HIS B C 1
ATOM 656 O O . HIS B 1 7 ? 6.219 -25.359 -8.062 1 71.06 7 HIS B O 1
ATOM 662 N N . MET B 1 8 ? 5.18 -24.391 -9.875 1 75.69 8 MET B N 1
ATOM 663 C CA . MET B 1 8 ? 4.121 -23.938 -8.977 1 75.69 8 MET B CA 1
ATOM 664 C C . MET B 1 8 ? 2.76 -24.438 -9.438 1 75.69 8 MET B C 1
ATOM 666 O O . MET B 1 8 ? 1.729 -24.047 -8.891 1 75.69 8 MET B O 1
ATOM 670 N N . THR B 1 9 ? 2.773 -25.344 -10.461 1 79.38 9 THR B N 1
ATOM 671 C CA . THR B 1 9 ? 1.501 -25.781 -11.023 1 79.38 9 THR B CA 1
ATOM 672 C C . THR B 1 9 ? 0.743 -26.656 -10.031 1 79.38 9 THR B C 1
ATOM 674 O O . THR B 1 9 ? -0.462 -26.875 -10.18 1 79.38 9 THR B O 1
ATOM 677 N N . ASP B 1 10 ? 1.401 -27.062 -8.945 1 85.06 10 ASP B N 1
ATOM 678 C CA . ASP B 1 10 ? 0.718 -27.859 -7.926 1 85.06 10 ASP B CA 1
ATOM 679 C C . ASP B 1 10 ? 0.302 -26.984 -6.742 1 85.06 10 ASP B C 1
ATOM 681 O O . ASP B 1 10 ? -0.321 -27.469 -5.793 1 85.06 10 ASP B O 1
ATOM 685 N N . LYS B 1 11 ? 0.619 -25.844 -6.789 1 88.69 11 LYS B N 1
ATOM 686 C CA . LYS B 1 11 ? 0.313 -24.953 -5.676 1 88.69 11 LYS B CA 1
ATOM 687 C C . LYS B 1 11 ? -0.999 -24.203 -5.91 1 88.69 11 LYS B C 1
ATOM 689 O O . LYS B 1 11 ? -1.385 -23.969 -7.055 1 88.69 11 LYS B O 1
ATOM 694 N N . LEU B 1 12 ? -1.669 -23.875 -4.77 1 93 12 LEU B N 1
ATOM 695 C CA . LEU B 1 12 ? -2.953 -23.172 -4.797 1 93 12 LEU B CA 1
ATOM 696 C C . LEU B 1 12 ? -2.787 -21.719 -4.41 1 93 12 LEU B C 1
ATOM 698 O O . LEU B 1 12 ? -2.033 -21.391 -3.49 1 93 12 LEU B O 1
ATOM 702 N N . CYS B 1 13 ? -3.473 -20.859 -5.168 1 93.75 13 CYS B N 1
ATOM 703 C CA . CYS B 1 13 ? -3.561 -19.469 -4.773 1 93.75 13 CYS B CA 1
ATOM 704 C C . CYS B 1 13 ? -4.281 -19.312 -3.438 1 93.75 13 CYS B C 1
ATOM 706 O O . CYS B 1 13 ? -5.41 -19.781 -3.283 1 93.75 13 CYS B O 1
ATOM 708 N N . PRO B 1 14 ? -3.717 -18.641 -2.545 1 92.38 14 PRO B N 1
ATOM 709 C CA . PRO B 1 14 ? -4.352 -18.5 -1.23 1 92.38 14 PRO B CA 1
ATOM 710 C C . PRO B 1 14 ? -5.629 -17.672 -1.277 1 92.38 14 PRO B C 1
ATOM 712 O O . PRO B 1 14 ? -6.441 -17.734 -0.352 1 92.38 14 PRO B O 1
ATOM 715 N N . VAL B 1 15 ? -5.848 -16.953 -2.33 1 92.44 15 VAL B N 1
ATOM 716 C CA . VAL B 1 15 ? -6.996 -16.062 -2.426 1 92.44 15 VAL B CA 1
ATOM 717 C C . VAL B 1 15 ? -8.188 -16.812 -3.01 1 92.44 15 VAL B C 1
ATOM 719 O O . VAL B 1 15 ? -9.258 -16.859 -2.402 1 92.44 15 VAL B O 1
ATOM 722 N N . CYS B 1 16 ? -8.062 -17.453 -4.113 1 92.69 16 CYS B N 1
ATOM 723 C CA . CYS B 1 16 ? -9.203 -18.047 -4.805 1 92.69 16 CYS B CA 1
ATOM 724 C C . CYS B 1 16 ? -9.266 -19.547 -4.566 1 92.69 16 CYS B C 1
ATOM 726 O O . CYS B 1 16 ? -10.289 -20.188 -4.824 1 92.69 16 CYS B O 1
ATOM 728 N N . GLY B 1 17 ? -8.156 -20.094 -4.16 1 93.88 17 GLY B N 1
ATOM 729 C CA . GLY B 1 17 ? -8.109 -21.531 -3.883 1 93.88 17 GLY B CA 1
ATOM 730 C C . GLY B 1 17 ? -7.93 -22.375 -5.129 1 93.88 17 GLY B C 1
ATOM 731 O O . GLY B 1 17 ? -8.117 -23.594 -5.09 1 93.88 17 GLY B O 1
ATOM 732 N N . LEU B 1 18 ? -7.598 -21.781 -6.246 1 93.94 18 LEU B N 1
ATOM 733 C CA . LEU B 1 18 ? -7.418 -22.5 -7.5 1 93.94 18 LEU B CA 1
ATOM 734 C C . LEU B 1 18 ? -5.938 -22.703 -7.812 1 93.94 18 LEU B C 1
ATOM 736 O O . LEU B 1 18 ? -5.094 -21.938 -7.344 1 93.94 18 LEU B O 1
ATOM 740 N N . LYS B 1 19 ? -5.652 -23.672 -8.664 1 92.69 19 LYS B N 1
ATOM 741 C CA . LYS B 1 19 ? -4.285 -24 -9.055 1 92.69 19 LYS B CA 1
ATOM 742 C C . LYS B 1 19 ? -3.754 -23.031 -10.094 1 92.69 19 LYS B C 1
ATOM 744 O O . LYS B 1 19 ? -4.531 -22.406 -10.828 1 92.69 19 LYS B O 1
ATOM 749 N N . PHE B 1 20 ? -2.455 -22.953 -10.133 1 91.12 20 PHE B N 1
ATOM 750 C CA . PHE B 1 20 ? -1.803 -22.234 -11.227 1 91.12 20 PHE B CA 1
ATOM 751 C C . PHE B 1 20 ? -1.653 -23.141 -12.445 1 91.12 20 PHE B C 1
ATOM 753 O O . PHE B 1 20 ? -1.422 -24.344 -12.312 1 91.12 20 PHE B O 1
ATOM 760 N N . THR B 1 21 ? -1.815 -22.578 -13.594 1 87.5 21 THR B N 1
ATOM 761 C CA . THR B 1 21 ? -1.592 -23.281 -14.852 1 87.5 21 THR B CA 1
ATOM 762 C C . THR B 1 21 ? -0.346 -22.75 -15.555 1 87.5 21 THR B C 1
ATOM 764 O O . THR B 1 21 ? 0.287 -21.812 -15.078 1 87.5 21 THR B O 1
ATOM 767 N N . GLU B 1 22 ? 0.017 -23.328 -16.734 1 84 22 GLU B N 1
ATOM 768 C CA . GLU B 1 22 ? 1.202 -22.938 -17.484 1 84 22 GLU B CA 1
ATOM 769 C C . GLU B 1 22 ? 1.056 -21.531 -18.047 1 84 22 GLU B C 1
ATOM 771 O O . GLU B 1 22 ? 2.051 -20.875 -18.375 1 84 22 GLU B O 1
ATOM 776 N N . THR B 1 23 ? -0.075 -21.016 -17.969 1 86.38 23 THR B N 1
ATOM 777 C CA . THR B 1 23 ? -0.309 -19.703 -18.562 1 86.38 23 THR B CA 1
ATOM 778 C C . THR B 1 23 ? -0.648 -18.672 -17.5 1 86.38 23 THR B C 1
ATOM 780 O O . THR B 1 23 ? -0.939 -17.516 -17.812 1 86.38 23 THR B O 1
ATOM 783 N N . SER B 1 24 ? -0.545 -19.172 -16.328 1 89.5 24 SER B N 1
ATOM 784 C CA . SER B 1 24 ? -0.923 -18.266 -15.25 1 89.5 24 SER B CA 1
ATOM 785 C C . SER B 1 24 ? 0.125 -17.172 -15.055 1 89.5 24 SER B C 1
ATOM 787 O O . SER B 1 24 ? 1.309 -17.391 -15.32 1 89.5 24 SER B O 1
ATOM 789 N N . ARG B 1 25 ? -0.379 -16.016 -14.711 1 92.38 25 ARG B N 1
ATOM 790 C CA . ARG B 1 25 ? 0.46 -14.898 -14.281 1 92.38 25 ARG B CA 1
ATOM 791 C C . ARG B 1 25 ? 0.135 -14.484 -12.852 1 92.38 25 ARG B C 1
ATOM 793 O O . ARG B 1 25 ? -1.006 -14.617 -12.406 1 92.38 25 ARG B O 1
ATOM 800 N N . GLY B 1 26 ? 1.227 -14.008 -12.172 1 93.12 26 GLY B N 1
ATOM 801 C CA . GLY B 1 26 ? 1.034 -13.547 -10.805 1 93.12 26 GLY B CA 1
ATOM 802 C C . GLY B 1 26 ? 2.334 -13.195 -10.109 1 93.12 26 GLY B C 1
ATOM 803 O O . GLY B 1 26 ? 3.264 -12.68 -10.734 1 93.12 26 GLY B O 1
ATOM 804 N N . ILE B 1 27 ? 2.271 -13.32 -8.805 1 93.81 27 ILE B N 1
ATOM 805 C CA . ILE B 1 27 ? 3.463 -13.086 -7.992 1 93.81 27 ILE B CA 1
ATOM 806 C C . ILE B 1 27 ? 3.65 -14.242 -7.012 1 93.81 27 ILE B C 1
ATOM 808 O O . ILE B 1 27 ? 2.73 -15.031 -6.789 1 93.81 27 ILE B O 1
ATOM 812 N N . THR B 1 28 ? 4.844 -14.336 -6.504 1 93.31 28 THR B N 1
ATOM 813 C CA . THR B 1 28 ? 5.125 -15.227 -5.383 1 93.31 28 THR B CA 1
ATOM 814 C C . THR B 1 28 ? 5.629 -14.43 -4.18 1 93.31 28 THR B C 1
ATOM 816 O O . THR B 1 28 ? 6.371 -13.461 -4.336 1 93.31 28 THR B O 1
ATOM 819 N N . VAL B 1 29 ? 5.137 -14.859 -2.971 1 93.88 29 VAL B N 1
ATOM 820 C CA . VAL B 1 29 ? 5.625 -14.328 -1.703 1 93.88 29 VAL B CA 1
ATOM 821 C C . VAL B 1 29 ? 5.984 -15.477 -0.763 1 93.88 29 VAL B C 1
ATOM 823 O O . VAL B 1 29 ? 5.109 -16.219 -0.323 1 93.88 29 VAL B O 1
ATOM 826 N N . ASP B 1 30 ? 7.223 -15.57 -0.495 1 91.38 30 ASP B N 1
ATOM 827 C CA . ASP B 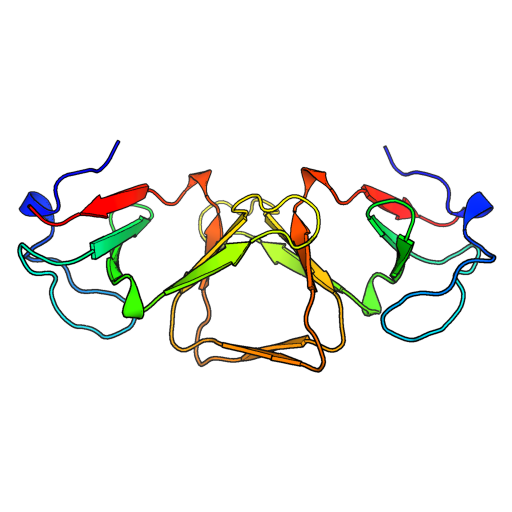1 30 ? 7.707 -16.656 0.355 1 91.38 30 ASP B CA 1
ATOM 828 C C . ASP B 1 30 ? 7.223 -18.016 -0.153 1 91.38 30 ASP B C 1
ATOM 830 O O . ASP B 1 30 ? 6.68 -18.812 0.612 1 91.38 30 ASP B O 1
ATOM 834 N N . GLY B 1 31 ? 7.223 -18.156 -1.487 1 87.88 31 GLY B N 1
ATOM 835 C CA . GLY B 1 31 ? 6.91 -19.438 -2.098 1 87.88 31 GLY B CA 1
ATOM 836 C C . GLY B 1 31 ? 5.426 -19.641 -2.344 1 87.88 31 GLY B C 1
ATOM 837 O O . GLY B 1 31 ? 5.016 -20.641 -2.922 1 87.88 31 GLY B O 1
ATOM 838 N N . LYS B 1 32 ? 4.641 -18.734 -1.877 1 91.38 32 LYS B N 1
ATOM 839 C CA . LYS B 1 32 ? 3.201 -18.828 -2.104 1 91.38 32 LYS B CA 1
ATOM 840 C C . LYS B 1 32 ? 2.793 -18.047 -3.354 1 91.38 32 LYS B C 1
ATOM 842 O O . LYS B 1 32 ? 3.055 -16.844 -3.459 1 91.38 32 LYS B O 1
ATOM 847 N N . PRO B 1 33 ? 2.168 -18.703 -4.27 1 92.69 33 PRO B N 1
ATOM 848 C CA . PRO B 1 33 ? 1.778 -18 -5.504 1 92.69 33 PRO B CA 1
ATOM 849 C C . PRO B 1 33 ? 0.415 -17.328 -5.395 1 92.69 33 PRO B C 1
ATOM 851 O O . PRO B 1 33 ? -0.495 -17.859 -4.754 1 92.69 33 PRO B O 1
ATOM 854 N N . TYR B 1 34 ? 0.291 -16.141 -6.043 1 93.69 34 TYR B N 1
ATOM 855 C CA . TYR B 1 34 ? -0.949 -15.383 -6.16 1 93.69 34 TYR B CA 1
ATOM 856 C C . TYR B 1 34 ? -1.244 -15.031 -7.613 1 93.69 34 TYR B C 1
ATOM 858 O O . TYR B 1 34 ? -0.383 -14.5 -8.32 1 93.69 34 TYR B O 1
ATOM 866 N N . HIS B 1 35 ? -2.451 -15.383 -8.055 1 94 35 HIS B N 1
ATOM 867 C CA . HIS B 1 35 ? -2.824 -14.984 -9.406 1 94 35 HIS B CA 1
ATOM 868 C C . HIS B 1 35 ? -2.832 -13.469 -9.555 1 94 35 HIS B C 1
ATOM 870 O O . HIS B 1 35 ? -3.166 -12.75 -8.609 1 94 35 HIS B O 1
ATOM 876 N N . ASP B 1 36 ? -2.605 -13.031 -10.742 1 93.12 36 ASP B N 1
ATOM 877 C CA . ASP B 1 36 ? -2.66 -11.602 -11.031 1 93.12 36 ASP B CA 1
ATOM 878 C C . ASP B 1 36 ? -4.062 -11.047 -10.789 1 93.12 36 ASP B C 1
ATOM 880 O O . ASP B 1 36 ? -4.219 -9.906 -10.352 1 93.12 36 ASP B O 1
ATOM 884 N N . LYS B 1 37 ? -5.062 -11.898 -11 1 92.69 37 LYS B N 1
ATOM 885 C CA . LYS B 1 37 ? -6.445 -11.469 -10.828 1 92.69 37 LYS B CA 1
ATOM 886 C C . LYS B 1 37 ? -6.84 -11.461 -9.352 1 92.69 37 LYS B C 1
ATOM 888 O O . LYS B 1 37 ? -7.883 -10.922 -8.984 1 92.69 37 LYS B O 1
ATOM 893 N N . CYS B 1 38 ? -5.98 -12.039 -8.523 1 93.44 38 CYS B N 1
ATOM 894 C CA . CYS B 1 38 ? -6.281 -12.164 -7.098 1 93.44 38 CYS B CA 1
ATOM 895 C C . CYS B 1 38 ? -5.48 -11.156 -6.285 1 93.44 38 CYS B C 1
ATOM 897 O O . CYS B 1 38 ? -5.535 -11.164 -5.051 1 93.44 38 CYS B O 1
ATOM 899 N N . ILE B 1 39 ? -4.758 -10.266 -6.965 1 94.12 39 ILE B N 1
ATOM 900 C CA . ILE B 1 39 ? -4.004 -9.242 -6.258 1 94.12 39 ILE B CA 1
ATOM 901 C C . ILE B 1 39 ? -4.211 -7.887 -6.934 1 94.12 39 ILE B C 1
ATOM 903 O O . ILE B 1 39 ? -4.598 -7.828 -8.102 1 94.12 39 ILE B O 1
ATOM 907 N N . THR B 1 40 ? -3.936 -6.871 -6.176 1 94.19 40 THR B N 1
ATOM 908 C CA . THR B 1 40 ? -3.914 -5.504 -6.688 1 94.19 40 THR B CA 1
ATOM 909 C C . THR B 1 40 ? -2.543 -4.867 -6.477 1 94.19 40 THR B C 1
ATOM 911 O O . THR B 1 40 ? -2.002 -4.902 -5.371 1 94.19 40 THR B O 1
ATOM 914 N N . GLU B 1 41 ? -2.027 -4.453 -7.562 1 95.19 41 GLU B N 1
ATOM 915 C CA . GLU B 1 41 ? -0.773 -3.711 -7.465 1 95.19 41 GLU B CA 1
ATOM 916 C C . GLU B 1 41 ? -0.988 -2.346 -6.816 1 95.19 41 GLU B C 1
ATOM 918 O O . GLU B 1 41 ? -1.91 -1.615 -7.184 1 95.19 41 GLU B O 1
ATOM 923 N N . LEU B 1 42 ? -0.213 -2.031 -5.855 1 95.88 42 LEU B N 1
ATOM 924 C CA . LEU B 1 42 ? -0.24 -0.737 -5.184 1 95.88 42 LEU B CA 1
ATOM 925 C C . LEU B 1 42 ? 0.846 0.183 -5.734 1 95.88 42 LEU B C 1
ATOM 927 O O . LEU B 1 42 ? 2.029 -0.162 -5.707 1 95.88 42 LEU B O 1
ATOM 931 N N . ARG B 1 43 ? 0.418 1.34 -6.18 1 96.88 43 ARG B N 1
ATOM 932 C CA . ARG B 1 43 ? 1.347 2.275 -6.805 1 96.88 43 ARG B CA 1
ATOM 933 C C . ARG B 1 43 ? 1.246 3.656 -6.168 1 96.88 43 ARG B C 1
ATOM 935 O O . ARG B 1 43 ? 0.147 4.129 -5.871 1 96.88 43 ARG B O 1
ATOM 942 N N . CYS B 1 44 ? 2.385 4.258 -6.102 1 98 44 CYS B N 1
ATOM 943 C CA . CYS B 1 44 ? 2.438 5.617 -5.566 1 98 44 CYS B CA 1
ATOM 944 C C . CYS B 1 44 ? 1.808 6.605 -6.539 1 98 44 CYS B C 1
ATOM 946 O O . CYS B 1 44 ? 2.203 6.676 -7.707 1 98 44 CYS B O 1
ATOM 948 N N . ASP B 1 45 ? 0.966 7.426 -5.988 1 96.44 45 ASP B N 1
ATOM 949 C CA . ASP B 1 45 ? 0.285 8.398 -6.832 1 96.44 45 ASP B CA 1
ATOM 950 C C . ASP B 1 45 ? 1.191 9.594 -7.137 1 96.44 45 ASP B C 1
ATOM 952 O O . ASP B 1 45 ? 0.911 10.375 -8.047 1 96.44 45 ASP B O 1
ATOM 956 N N . ASN B 1 46 ? 2.273 9.734 -6.312 1 96.56 46 ASN B N 1
ATOM 957 C CA . ASN B 1 46 ? 3.176 10.867 -6.492 1 96.56 46 ASN B CA 1
ATOM 958 C C . ASN B 1 46 ? 4.266 10.555 -7.516 1 96.56 46 ASN B C 1
ATOM 960 O O . ASN B 1 46 ? 4.516 11.359 -8.422 1 96.56 46 ASN B O 1
ATOM 964 N N . CYS B 1 47 ? 4.895 9.352 -7.488 1 98 47 CYS B N 1
ATOM 965 C CA . CYS B 1 47 ? 6.035 9.094 -8.359 1 98 47 CYS B CA 1
ATOM 966 C C . CYS B 1 47 ? 5.793 7.855 -9.219 1 98 47 CYS B C 1
ATOM 968 O O . CYS B 1 47 ? 6.613 7.523 -10.078 1 98 47 CYS B O 1
ATOM 970 N N . GLY B 1 48 ? 4.801 7.035 -8.977 1 97.62 48 GLY B N 1
ATOM 971 C CA . GLY B 1 48 ? 4.445 5.883 -9.797 1 97.62 48 GLY B CA 1
ATOM 972 C C . GLY B 1 48 ? 5.145 4.609 -9.367 1 97.62 48 GLY B C 1
ATOM 973 O O . GLY B 1 48 ? 4.895 3.539 -9.93 1 97.62 48 GLY B O 1
ATOM 974 N N . ALA B 1 49 ? 5.918 4.68 -8.312 1 97.12 49 ALA B N 1
ATOM 975 C CA . ALA B 1 49 ? 6.645 3.494 -7.863 1 97.12 49 ALA B CA 1
ATOM 976 C C . ALA B 1 49 ? 5.684 2.414 -7.375 1 97.12 49 ALA B C 1
ATOM 978 O O . ALA B 1 49 ? 4.652 2.717 -6.77 1 97.12 49 ALA B O 1
ATOM 979 N N . ILE B 1 50 ? 6.094 1.198 -7.664 1 96.75 50 ILE B N 1
ATOM 980 C CA . ILE B 1 50 ? 5.344 0.08 -7.102 1 96.75 50 ILE B CA 1
ATOM 981 C C . ILE B 1 50 ? 5.688 -0.082 -5.625 1 96.75 50 ILE B C 1
ATOM 983 O O . ILE B 1 50 ? 6.852 -0.27 -5.27 1 96.75 50 ILE B O 1
ATOM 987 N N . MET B 1 51 ? 4.73 0.026 -4.777 1 97.62 51 MET B N 1
ATOM 988 C CA . MET B 1 51 ? 4.922 -0.12 -3.338 1 97.62 51 MET B CA 1
ATOM 989 C C . MET B 1 51 ? 4.773 -1.577 -2.914 1 97.62 51 MET B C 1
ATOM 991 O O . MET B 1 51 ? 5.473 -2.041 -2.012 1 97.62 51 MET B O 1
ATOM 995 N N . GLY B 1 52 ? 3.896 -2.291 -3.664 1 97 52 GLY B N 1
ATOM 996 C CA . GLY B 1 52 ? 3.582 -3.67 -3.326 1 97 52 GLY B CA 1
ATOM 997 C C . GLY B 1 52 ? 2.262 -4.141 -3.904 1 97 52 GLY B C 1
ATOM 9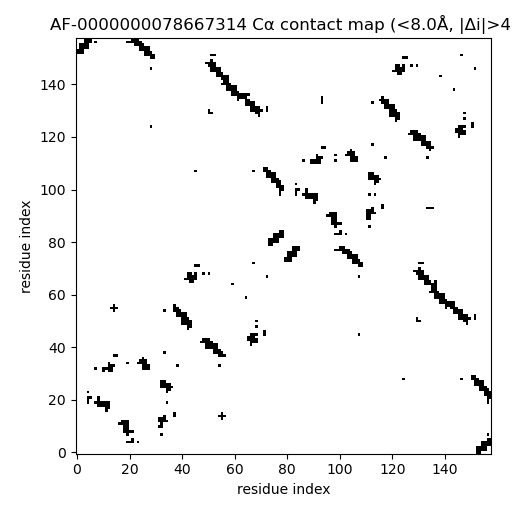98 O O . GLY B 1 52 ? 1.854 -3.693 -4.977 1 97 52 GLY B O 1
ATOM 999 N N . TYR B 1 53 ? 1.762 -5.141 -3.186 1 96.5 53 TYR B N 1
ATOM 1000 C CA . TYR B 1 53 ? 0.547 -5.789 -3.668 1 96.5 53 TYR B CA 1
ATOM 1001 C C . TYR B 1 53 ? -0.424 -6.051 -2.523 1 96.5 53 TYR B C 1
ATOM 1003 O O . TYR B 1 53 ? -0.006 -6.32 -1.396 1 96.5 53 TYR B O 1
ATOM 1011 N N . LEU B 1 54 ? -1.58 -5.895 -2.834 1 95.44 54 LEU B N 1
ATOM 1012 C CA . LEU B 1 54 ? -2.678 -6.246 -1.939 1 95.44 54 LEU B CA 1
ATOM 1013 C C . LEU B 1 54 ? -3.387 -7.508 -2.42 1 95.44 54 LEU B C 1
ATOM 1015 O O . LEU B 1 54 ? -3.826 -7.578 -3.57 1 95.44 54 LEU B O 1
ATOM 1019 N N . ALA B 1 55 ? -3.105 -8.555 -1.632 1 89.25 55 ALA B N 1
ATOM 1020 C CA . ALA B 1 55 ? -3.732 -9.812 -2.016 1 89.25 55 ALA B CA 1
ATOM 1021 C C . ALA B 1 55 ? -5.227 -9.797 -1.714 1 89.25 55 ALA B C 1
ATOM 1023 O O . ALA B 1 55 ? -5.652 -9.297 -0.671 1 89.25 55 ALA B O 1
ATOM 1024 N N . ARG B 1 56 ? -5.945 -10.289 -2.58 1 64.94 56 ARG B N 1
ATOM 1025 C CA . ARG B 1 56 ? -7.34 -10.469 -2.965 1 64.94 56 ARG B CA 1
ATOM 1026 C C . ARG B 1 56 ? -8.273 -10.258 -1.777 1 64.94 56 ARG B C 1
ATOM 1028 O O . ARG B 1 56 ? -7.812 -10.102 -0.643 1 64.94 56 ARG B O 1
ATOM 1035 N N . ASP B 1 57 ? -9.078 -11.078 -0.825 1 67.31 57 ASP B N 1
ATOM 1036 C CA . ASP B 1 57 ? -10.484 -10.797 -0.547 1 67.31 57 ASP B CA 1
ATOM 1037 C C . ASP B 1 57 ? -10.664 -9.383 0.02 1 67.31 57 ASP B C 1
ATOM 1039 O O . ASP B 1 57 ? -11.258 -9.211 1.082 1 67.31 57 ASP B O 1
ATOM 1043 N N . ALA B 1 58 ? -9.555 -8.273 -0.691 1 79.56 58 ALA B N 1
ATOM 1044 C CA . ALA B 1 58 ? -9.695 -6.926 -0.131 1 79.56 58 ALA B CA 1
ATOM 1045 C C . ALA B 1 58 ? -9.766 -5.879 -1.235 1 79.56 58 ALA B C 1
ATOM 1047 O O . ALA B 1 58 ? -9.328 -6.121 -2.363 1 79.56 58 ALA B O 1
ATOM 1048 N N . THR B 1 59 ? -10.469 -4.816 -1.009 1 82.62 59 THR B N 1
ATOM 1049 C CA . THR B 1 59 ? -10.602 -3.662 -1.889 1 82.62 59 THR B CA 1
ATOM 1050 C C . THR B 1 59 ? -10.289 -2.371 -1.136 1 82.62 59 THR B C 1
ATOM 1052 O O . THR B 1 59 ? -10.328 -2.342 0.096 1 82.62 59 THR B O 1
ATOM 1055 N N . ILE B 1 60 ? -9.891 -1.394 -1.857 1 87.25 60 ILE B N 1
ATOM 1056 C C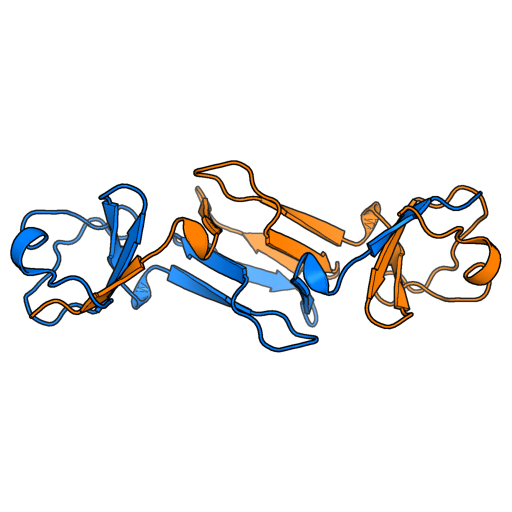A . ILE B 1 60 ? -9.711 -0.056 -1.304 1 87.25 60 ILE B CA 1
ATOM 1057 C C . ILE B 1 60 ? -10.93 0.803 -1.629 1 87.25 60 ILE B C 1
ATOM 1059 O O . ILE B 1 60 ? -11.234 1.037 -2.799 1 87.25 60 ILE B O 1
ATOM 1063 N N . GLU B 1 61 ? -11.602 1.148 -0.598 1 85.5 61 GLU B N 1
ATOM 1064 C CA . GLU B 1 61 ? -12.812 1.938 -0.752 1 85.5 61 GLU B CA 1
ATOM 1065 C C . GLU B 1 61 ? -12.617 3.359 -0.234 1 85.5 61 GLU B C 1
ATOM 1067 O O . GLU B 1 61 ? -11.969 3.568 0.793 1 85.5 61 GLU B O 1
ATOM 1072 N N . GLY B 1 62 ? -13.102 4.406 -0.972 1 85.12 62 GLY B N 1
ATOM 1073 C CA . GLY B 1 62 ? -13.047 5.809 -0.596 1 85.12 62 GLY B CA 1
ATOM 1074 C C . GLY B 1 62 ? -13.359 6.746 -1.745 1 85.12 62 GLY B C 1
ATOM 1075 O O . GLY B 1 62 ? -13.516 6.309 -2.887 1 85.12 62 GLY B O 1
ATOM 1076 N N . ARG B 1 63 ? -13.719 8.008 -1.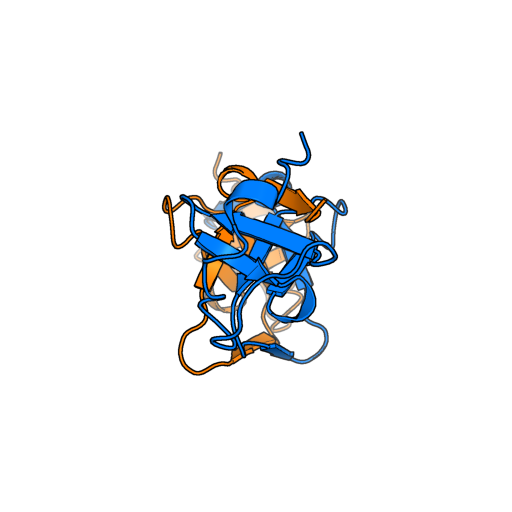633 1 81.75 63 ARG B N 1
ATOM 1077 C CA . ARG B 1 63 ? -14.07 8.977 -2.67 1 81.75 63 ARG B CA 1
ATOM 1078 C C . ARG B 1 63 ? -12.883 9.242 -3.592 1 81.75 63 ARG B C 1
ATOM 1080 O O . ARG B 1 63 ? -13.008 9.141 -4.816 1 81.75 63 ARG B O 1
ATOM 1087 N N . ASN B 1 64 ? -11.594 9.297 -3.07 1 86.31 64 ASN B N 1
ATOM 1088 C CA . ASN B 1 64 ? -10.367 9.57 -3.812 1 86.31 64 ASN B CA 1
ATOM 1089 C C . ASN B 1 64 ? -9.133 9.094 -3.055 1 86.31 64 ASN B C 1
ATOM 1091 O O . ASN B 1 64 ? -8.289 9.906 -2.658 1 86.31 64 ASN B O 1
ATOM 1095 N N . PRO B 1 65 ? -9.078 7.816 -3.07 1 91.12 65 PRO B N 1
ATOM 1096 C CA . PRO B 1 65 ? -7.926 7.328 -2.303 1 91.12 65 PRO B CA 1
ATOM 1097 C C . PRO B 1 65 ? -6.594 7.621 -2.982 1 91.12 65 PRO B C 1
ATOM 1099 O O . PRO B 1 65 ? -6.48 7.504 -4.207 1 91.12 65 PRO B O 1
ATOM 1102 N N . LYS B 1 66 ? -5.719 8.117 -2.229 1 94.31 66 LYS B N 1
ATOM 1103 C CA . LYS B 1 66 ? -4.352 8.336 -2.688 1 94.31 66 LYS B CA 1
ATOM 1104 C C . LYS B 1 66 ? -3.357 7.52 -1.858 1 94.31 66 LYS B C 1
ATOM 1106 O O . LYS B 1 66 ? -3.521 7.383 -0.645 1 94.31 66 LYS B O 1
ATOM 1111 N N . MET B 1 67 ? -2.346 7.039 -2.629 1 95.75 67 MET B N 1
ATOM 1112 C CA . MET B 1 67 ? -1.278 6.293 -1.965 1 95.75 67 MET B CA 1
ATOM 1113 C C . MET B 1 67 ? 0.082 6.922 -2.25 1 95.75 67 MET B C 1
ATOM 1115 O O . MET B 1 67 ? 0.346 7.359 -3.371 1 95.75 67 MET B O 1
ATOM 1119 N N . PHE B 1 68 ? 0.878 6.883 -1.177 1 97.12 68 PHE B N 1
ATOM 1120 C CA . PHE B 1 68 ? 2.217 7.449 -1.301 1 97.12 68 PHE B CA 1
ATOM 1121 C C . PHE B 1 68 ? 3.262 6.496 -0.734 1 97.12 68 PHE B C 1
ATOM 1123 O O . PHE B 1 68 ? 3.047 5.883 0.312 1 97.12 68 PHE B O 1
ATOM 1130 N N . CYS B 1 69 ? 4.32 6.383 -1.456 1 97.88 69 CYS B N 1
ATOM 1131 C CA . CYS B 1 69 ? 5.367 5.469 -1.011 1 97.88 69 CYS B CA 1
ATOM 1132 C C . CYS B 1 69 ? 6.188 6.086 0.116 1 97.88 69 CYS B C 1
ATOM 1134 O O . CYS B 1 69 ? 6.105 7.289 0.362 1 97.88 69 CYS B O 1
ATOM 1136 N N . ALA B 1 70 ? 6.902 5.277 0.787 1 95.94 70 ALA B N 1
ATOM 1137 C CA . ALA B 1 70 ? 7.719 5.711 1.919 1 95.94 70 ALA B CA 1
ATOM 1138 C C . ALA B 1 70 ? 8.758 6.742 1.486 1 95.94 70 ALA B C 1
ATOM 1140 O O . ALA B 1 70 ? 9.078 7.66 2.242 1 95.94 70 ALA B O 1
ATOM 1141 N N . ALA B 1 71 ? 9.172 6.547 0.303 1 96.06 71 ALA B N 1
ATOM 1142 C CA . ALA B 1 71 ? 10.203 7.449 -0.19 1 96.06 71 ALA B CA 1
ATOM 1143 C C . ALA B 1 71 ? 9.648 8.852 -0.409 1 96.06 71 ALA B C 1
ATOM 1145 O O . ALA B 1 71 ? 10.359 9.844 -0.234 1 96.06 71 ALA B O 1
ATOM 1146 N N . CYS B 1 72 ? 8.438 8.977 -0.788 1 97.19 72 CYS B N 1
ATOM 1147 C CA . CYS B 1 72 ? 7.816 10.266 -1.065 1 97.19 72 CYS B CA 1
ATOM 1148 C C . 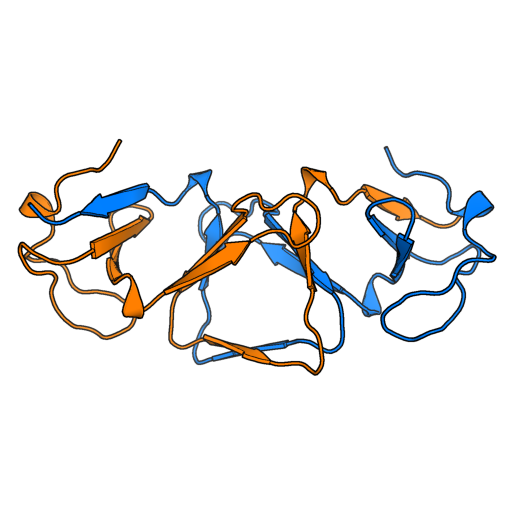CYS B 1 72 ? 7.227 10.867 0.203 1 97.19 72 CYS B C 1
ATOM 1150 O O . CYS B 1 72 ? 6.812 12.023 0.208 1 97.19 72 CYS B O 1
ATOM 1152 N N . SER B 1 73 ? 7.148 10.094 1.257 1 95.12 73 SER B N 1
ATOM 1153 C CA . SER B 1 73 ? 6.488 10.516 2.49 1 95.12 73 SER B CA 1
ATOM 1154 C C . SER B 1 73 ? 7.508 10.773 3.598 1 95.12 73 SER B C 1
ATOM 1156 O O . SER B 1 73 ? 8.383 9.945 3.852 1 95.12 73 SER B O 1
ATOM 1158 N N . LYS B 1 74 ? 7.402 11.938 4.227 1 92.44 74 LYS B N 1
ATOM 1159 C CA . LYS B 1 74 ? 8.25 12.281 5.363 1 92.44 74 LYS B CA 1
ATOM 1160 C C . LYS B 1 74 ? 7.414 12.508 6.621 1 92.44 74 LYS B C 1
ATOM 1162 O O . LYS B 1 74 ? 6.469 13.297 6.609 1 92.44 74 LYS B O 1
ATOM 1167 N N . LYS B 1 75 ? 7.793 11.758 7.656 1 89.88 75 LYS B N 1
ATOM 1168 C CA . LYS B 1 75 ? 7.086 11.977 8.914 1 89.88 75 LYS B CA 1
ATOM 1169 C C . LYS B 1 75 ? 7.383 13.367 9.477 1 89.88 75 LYS B C 1
ATOM 1171 O O . LYS B 1 75 ? 8.523 13.836 9.398 1 89.88 75 LYS B O 1
ATOM 1176 N N . VAL B 1 76 ? 6.289 13.969 9.977 1 83.69 76 VAL B N 1
ATOM 1177 C CA . VAL B 1 76 ? 6.477 15.305 10.523 1 83.69 76 VAL B CA 1
ATOM 1178 C C . VAL B 1 76 ? 5.742 15.43 11.859 1 83.69 76 VAL B C 1
ATOM 1180 O O . VAL B 1 76 ? 4.758 14.719 12.102 1 83.69 76 VAL B O 1
ATOM 1183 N N . ILE B 1 77 ? 6.461 15.992 12.836 1 74.69 77 ILE B N 1
ATOM 1184 C CA . ILE B 1 77 ? 5.84 16.375 14.102 1 74.69 77 ILE B CA 1
ATOM 1185 C C . ILE B 1 77 ? 5.797 17.906 14.211 1 74.69 77 ILE B C 1
ATOM 1187 O O . ILE B 1 77 ? 6.77 18.578 13.875 1 74.69 77 ILE B O 1
ATOM 1191 N N . ALA B 1 78 ? 4.586 18.406 14.344 1 64.12 78 ALA B N 1
ATOM 1192 C CA . ALA B 1 78 ? 4.488 19.844 14.578 1 64.12 78 ALA B CA 1
ATOM 1193 C C . ALA B 1 78 ? 5.152 20.234 15.891 1 64.12 78 ALA B C 1
ATOM 1195 O O . ALA B 1 78 ? 5.016 19.531 16.891 1 64.12 78 ALA B O 1
ATOM 1196 N N . LYS B 1 79 ? 6.277 20.844 15.898 1 57.22 79 LYS B N 1
ATOM 1197 C CA . LYS B 1 79 ? 6.793 21.469 17.109 1 57.22 79 LYS B CA 1
ATOM 1198 C C . LYS B 1 79 ? 6.273 22.906 17.25 1 57.22 79 LYS B C 1
ATOM 1200 O O . LYS B 1 79 ? 6.141 23.625 16.266 1 57.22 79 LYS B O 1
#